Protein AF-A0AA48GJC3-F1 (afdb_monomer)

pLDDT: mean 75.97, std 16.43, range [37.66, 92.19]

Nearest PDB structures (foldseek):
  2kgq-assembly1_A  TM=4.025E-01  e=2.248E+00  Pentadiplandra brazzeana
  4zn1-assembly1_A  TM=4.085E-01  e=5.096E+00  Methanocaldococcus jannaschii DSM 2661
  1zn0-assembly1_B  TM=3.120E-01  e=3.384E+00  Escherichia coli

Radius of gyration: 11.9 Å; Cα contacts (8 Å, |Δi|>4): 69; chains: 1; bounding box: 36×25×23 Å

Mean predicted aligned error: 8.19 Å

Sequence (60 aa):
MTLCSEKKGYPSKGIADRVITKWIRENRTLDLRSYPCRQCGLWHLTHQPDRFAEEIEEAS

Organism: NCBI:txid2927979

Foldseek 3Di:
DPPPPPFDFAQDQVVLVVVLVVCCVVVVDNQWDWDQDPVPRTIGIDSHVPVVVVVVVVVD

Solvent-accessible surface area (backbone atoms only — not comparable to full-atom values): 3731 Å² total; per-residue (Å²): 134,73,76,62,82,84,46,77,65,24,92,39,64,71,60,38,50,51,50,38,55,52,48,28,71,76,68,76,49,83,50,57,40,71,45,79,34,88,89,77,72,26,23,35,76,37,72,54,53,72,71,56,53,57,68,62,61,82,75,114

Structure (mmCIF, N/CA/C/O backbone):
data_AF-A0AA48GJC3-F1
#
_entry.id   AF-A0AA48GJC3-F1
#
loop_
_atom_site.group_PDB
_atom_site.id
_atom_site.type_symbol
_atom_site.label_atom_id
_atom_site.label_alt_id
_atom_site.label_comp_id
_atom_site.label_asym_id
_atom_site.label_entity_id
_atom_site.label_seq_id
_atom_site.pdbx_PDB_ins_code
_atom_site.Cartn_x
_atom_site.Cartn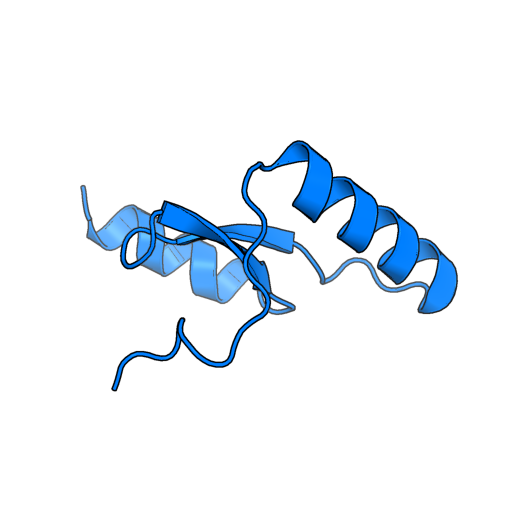_y
_atom_site.Cartn_z
_atom_site.occupancy
_atom_site.B_iso_or_equiv
_atom_site.auth_seq_id
_atom_site.auth_comp_id
_atom_site.auth_asym_id
_atom_site.auth_atom_id
_atom_site.pdbx_PDB_model_num
ATOM 1 N N . MET A 1 1 ? -9.349 -16.138 11.723 1.00 37.66 1 MET A N 1
ATOM 2 C CA . MET A 1 1 ? -7.912 -15.947 11.429 1.00 37.66 1 MET A CA 1
ATOM 3 C C . MET A 1 1 ? -7.711 -14.508 10.988 1.00 37.66 1 MET A C 1
ATOM 5 O O . MET A 1 1 ? -8.025 -14.167 9.856 1.00 37.66 1 MET A O 1
ATOM 9 N N . THR A 1 2 ? -7.310 -13.633 11.905 1.00 44.47 2 THR A N 1
ATOM 10 C CA . THR A 1 2 ? -7.187 -12.190 11.654 1.00 44.47 2 THR A CA 1
ATOM 11 C C . THR A 1 2 ? -5.834 -11.906 10.998 1.00 44.47 2 THR A C 1
ATOM 13 O O . THR A 1 2 ? -4.876 -11.519 11.654 1.00 44.47 2 THR A O 1
ATOM 16 N N . LEU A 1 3 ? -5.759 -12.112 9.679 1.00 56.25 3 LEU A N 1
ATOM 17 C CA . LEU A 1 3 ? -4.582 -11.850 8.829 1.00 56.25 3 LEU A CA 1
ATOM 18 C C . LEU A 1 3 ? -4.095 -10.381 8.853 1.00 56.25 3 LEU A C 1
ATOM 20 O O . LEU A 1 3 ? -3.055 -10.082 8.269 1.00 56.25 3 LEU A O 1
ATOM 24 N N . 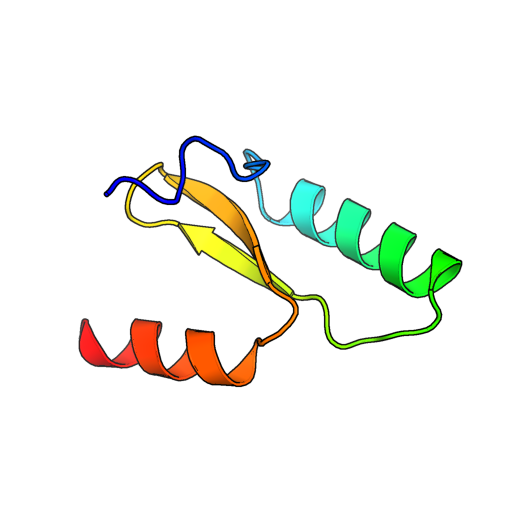CYS A 1 4 ? -4.822 -9.458 9.502 1.00 59.31 4 CYS A N 1
ATOM 25 C CA . CYS A 1 4 ? -4.389 -8.066 9.675 1.00 59.31 4 CYS A CA 1
ATOM 26 C C . CYS A 1 4 ? -3.310 -7.905 10.770 1.00 59.31 4 CYS A C 1
ATOM 28 O O . CYS A 1 4 ? -2.422 -7.073 10.609 1.00 59.31 4 CYS A O 1
ATOM 30 N N . SER A 1 5 ? -3.321 -8.704 11.846 1.00 55.75 5 SER A N 1
ATOM 31 C CA . SER A 1 5 ? -2.481 -8.458 13.037 1.00 55.75 5 SER A CA 1
ATOM 32 C C . SER A 1 5 ? -0.973 -8.605 12.796 1.00 55.75 5 SER A C 1
ATOM 34 O O . SER A 1 5 ? -0.173 -8.014 13.514 1.00 55.75 5 SER A O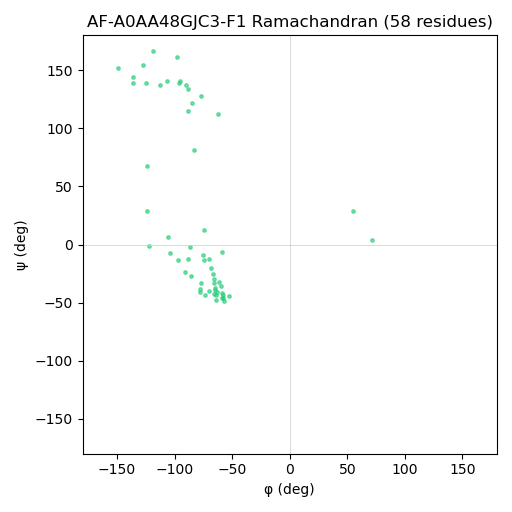 1
ATOM 36 N N . GLU A 1 6 ? -0.584 -9.390 11.792 1.00 64.56 6 GLU A N 1
ATOM 37 C CA . GLU A 1 6 ? 0.821 -9.645 11.442 1.00 64.56 6 GLU A CA 1
ATOM 38 C C . GLU A 1 6 ? 1.312 -8.750 10.295 1.00 64.56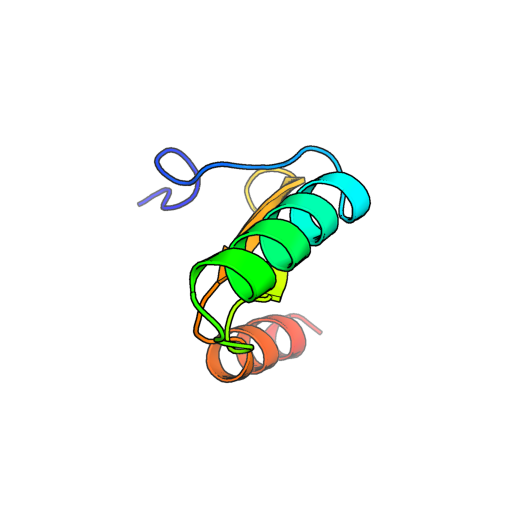 6 GLU A C 1
ATOM 40 O O . GLU A 1 6 ? 2.514 -8.635 10.050 1.00 64.56 6 GLU A O 1
ATOM 45 N N . LYS A 1 7 ? 0.392 -8.085 9.582 1.00 69.19 7 LYS A N 1
ATOM 46 C CA . LYS A 1 7 ? 0.732 -7.215 8.458 1.00 69.19 7 LYS A CA 1
ATOM 47 C C . LYS A 1 7 ? 0.960 -5.794 8.941 1.00 69.19 7 LYS A C 1
ATOM 49 O O . LYS A 1 7 ? 0.183 -5.229 9.706 1.00 69.19 7 LYS A O 1
ATOM 54 N N . LYS A 1 8 ? 2.006 -5.163 8.409 1.00 80.44 8 LYS A N 1
ATOM 55 C CA . LYS A 1 8 ? 2.262 -3.745 8.657 1.00 80.44 8 LYS A CA 1
ATOM 56 C C . LYS A 1 8 ? 1.095 -2.922 8.102 1.00 80.44 8 LYS A C 1
ATOM 58 O O . LYS A 1 8 ? 0.852 -2.904 6.894 1.00 80.44 8 LYS A O 1
ATOM 63 N N . GLY A 1 9 ? 0.340 -2.304 9.004 1.00 86.12 9 GLY A N 1
ATOM 64 C CA . GLY A 1 9 ? -0.750 -1.389 8.688 1.00 86.12 9 GLY A CA 1
ATOM 65 C C . GLY A 1 9 ? -0.275 0.058 8.724 1.00 86.12 9 GLY A C 1
ATOM 66 O O . GLY A 1 9 ? 0.519 0.445 9.581 1.00 86.12 9 GLY A O 1
ATOM 67 N N . TYR A 1 10 ? -0.763 0.860 7.788 1.00 89.44 10 TYR A N 1
ATOM 68 C CA . TYR A 1 10 ? -0.464 2.280 7.674 1.00 89.44 10 TYR A CA 1
ATOM 69 C C . TYR A 1 10 ? -1.725 3.093 7.971 1.00 89.44 10 TYR A C 1
ATOM 71 O O . TYR A 1 10 ? -2.800 2.751 7.484 1.00 89.44 10 TYR A O 1
ATOM 79 N N . PRO A 1 11 ? -1.634 4.191 8.733 1.00 89.12 11 PRO A N 1
ATOM 80 C CA . PRO A 1 11 ? -2.823 4.934 9.146 1.00 89.12 11 PRO A CA 1
ATOM 81 C C . PRO A 1 11 ? -3.438 5.765 8.010 1.00 89.12 11 PRO A C 1
ATOM 83 O O . PRO A 1 11 ? -4.561 6.239 8.130 1.00 89.12 11 PRO A O 1
ATOM 86 N N . SER A 1 12 ? -2.728 5.955 6.895 1.00 90.69 12 SER A N 1
ATOM 87 C CA . SER A 1 12 ? -3.235 6.694 5.741 1.00 90.69 12 SER A CA 1
ATOM 88 C C . SER A 1 12 ? -2.650 6.183 4.427 1.00 90.69 12 SER A C 1
ATOM 90 O O . SER A 1 12 ? -1.508 5.711 4.375 1.00 90.69 12 SER A O 1
ATOM 92 N N . LYS A 1 13 ? -3.421 6.350 3.343 1.00 89.25 13 LYS A N 1
ATOM 93 C CA . LYS A 1 13 ? -3.005 6.001 1.979 1.00 89.25 13 LYS A CA 1
ATOM 94 C C . LYS A 1 13 ? -1.674 6.644 1.604 1.00 89.25 13 LYS A C 1
ATOM 96 O O . LYS A 1 13 ? -0.790 5.971 1.099 1.00 89.25 13 LYS A O 1
ATOM 101 N N . GLY A 1 14 ? -1.494 7.929 1.920 1.00 92.06 14 GLY A N 1
ATOM 102 C CA . GLY A 1 14 ? -0.271 8.660 1.579 1.00 92.06 14 GLY A CA 1
ATOM 103 C C . GLY A 1 14 ? 0.992 8.084 2.228 1.00 92.06 14 GLY A C 1
ATOM 104 O O . GLY A 1 14 ? 2.061 8.122 1.623 1.00 92.06 14 GLY A O 1
ATOM 105 N N . ILE A 1 15 ? 0.889 7.513 3.434 1.00 91.12 15 ILE A N 1
ATOM 106 C CA . ILE A 1 15 ? 2.023 6.829 4.069 1.00 91.12 15 ILE A CA 1
ATOM 107 C C . ILE A 1 15 ? 2.285 5.489 3.374 1.00 91.12 15 ILE A C 1
ATOM 109 O O . ILE A 1 15 ? 3.440 5.191 3.071 1.00 91.12 15 ILE A O 1
ATOM 113 N N . ALA A 1 16 ? 1.238 4.718 3.072 1.00 91.38 16 ALA A N 1
ATOM 114 C CA . ALA A 1 16 ? 1.365 3.464 2.330 1.00 91.38 16 ALA A CA 1
ATOM 115 C C . ALA A 1 16 ? 1.995 3.687 0.938 1.00 91.38 16 ALA A C 1
ATOM 117 O O . ALA A 1 16 ? 2.960 3.016 0.580 1.00 91.38 16 ALA A O 1
ATOM 118 N N . ASP A 1 17 ? 1.542 4.701 0.199 1.00 90.19 17 ASP A N 1
ATOM 119 C CA . ASP A 1 17 ? 2.038 5.049 -1.140 1.00 90.19 17 ASP A CA 1
ATOM 120 C C . ASP A 1 17 ? 3.495 5.533 -1.129 1.00 90.19 17 ASP A C 1
ATOM 122 O O . ASP A 1 17 ? 4.266 5.240 -2.049 1.00 90.19 17 ASP A O 1
ATOM 126 N N . ARG A 1 18 ? 3.929 6.222 -0.064 1.00 92.19 18 ARG A N 1
ATOM 127 C CA . ARG A 1 18 ? 5.351 6.559 0.125 1.00 92.19 18 ARG A CA 1
ATOM 128 C C . ARG A 1 18 ? 6.210 5.309 0.280 1.00 92.19 18 ARG A C 1
ATOM 130 O O . ARG A 1 18 ? 7.298 5.250 -0.292 1.00 92.19 18 ARG A O 1
ATOM 137 N N . VAL A 1 19 ? 5.729 4.314 1.026 1.00 90.19 19 VAL A N 1
ATOM 138 C CA . VAL A 1 19 ? 6.436 3.034 1.174 1.00 90.19 19 VAL A C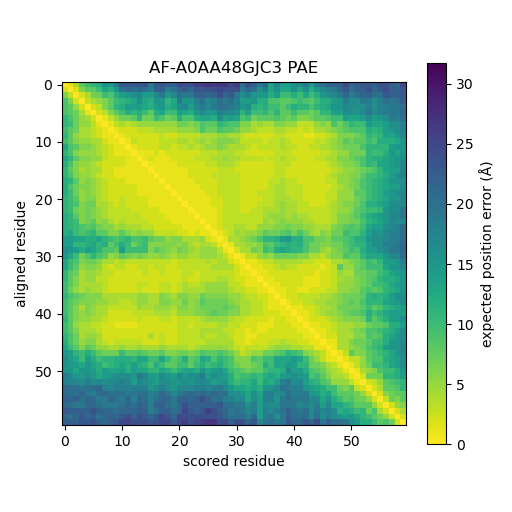A 1
ATOM 139 C C . VAL A 1 19 ? 6.487 2.290 -0.155 1.00 90.19 19 VAL A C 1
ATOM 141 O O . VAL A 1 19 ? 7.558 1.817 -0.524 1.00 90.19 19 VAL A O 1
ATOM 144 N N . ILE A 1 20 ? 5.387 2.270 -0.909 1.00 89.75 20 ILE A N 1
ATOM 145 C CA . ILE A 1 20 ? 5.347 1.696 -2.260 1.00 89.75 20 ILE A CA 1
ATOM 146 C C . ILE A 1 20 ? 6.371 2.371 -3.166 1.00 89.75 20 ILE A C 1
ATOM 148 O O . ILE A 1 20 ? 7.173 1.699 -3.801 1.00 89.75 20 ILE A O 1
ATOM 152 N N . THR A 1 21 ? 6.404 3.703 -3.189 1.00 90.12 21 THR A N 1
ATOM 153 C CA . THR A 1 21 ? 7.352 4.458 -4.020 1.00 90.12 21 THR A CA 1
ATOM 154 C C . THR A 1 21 ? 8.799 4.107 -3.676 1.00 90.12 21 THR A C 1
ATOM 156 O O . THR A 1 21 ? 9.628 3.946 -4.572 1.00 90.12 21 THR A O 1
ATOM 159 N N . LYS A 1 22 ? 9.113 3.969 -2.381 1.00 90.06 22 LYS A N 1
ATOM 160 C CA . LYS A 1 22 ? 10.439 3.535 -1.933 1.00 90.06 22 LYS A CA 1
ATOM 161 C C . LYS A 1 22 ? 10.739 2.107 -2.405 1.00 90.06 22 LYS A C 1
ATOM 163 O O . LYS A 1 22 ? 11.784 1.883 -3.007 1.00 90.06 22 LYS A O 1
ATOM 168 N N . TRP A 1 23 ? 9.796 1.187 -2.220 1.00 87.75 23 TRP A N 1
ATOM 169 C CA . TRP A 1 23 ? 9.922 -0.204 -2.650 1.00 87.75 23 TRP A CA 1
ATOM 170 C C . TRP A 1 23 ? 10.164 -0.338 -4.154 1.00 87.75 23 TRP A C 1
ATOM 172 O O . TRP A 1 23 ? 11.074 -1.057 -4.558 1.00 87.75 23 TRP A O 1
ATOM 182 N N . ILE A 1 24 ? 9.396 0.385 -4.975 1.00 87.25 24 ILE A N 1
ATOM 183 C CA . ILE A 1 24 ? 9.546 0.424 -6.437 1.00 87.25 24 ILE A CA 1
ATOM 184 C C . ILE A 1 24 ? 10.95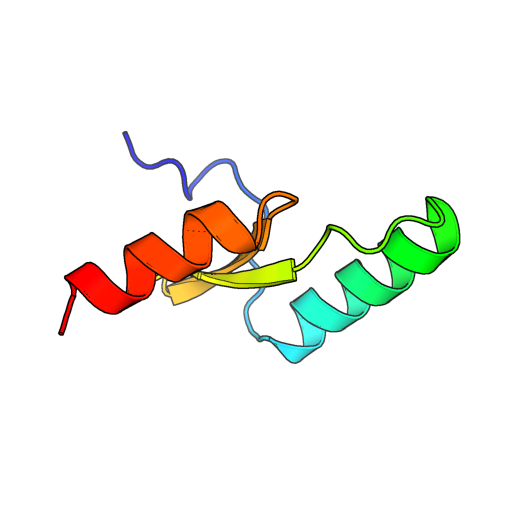3 0.899 -6.811 1.00 87.25 24 ILE A C 1
ATOM 186 O O . ILE A 1 24 ? 11.579 0.328 -7.700 1.00 87.25 24 ILE A O 1
ATOM 190 N N . ARG A 1 25 ? 11.474 1.932 -6.136 1.00 88.38 25 ARG A N 1
ATOM 191 C CA . ARG A 1 25 ? 12.832 2.437 -6.396 1.00 88.38 25 ARG A CA 1
ATOM 192 C C . ARG A 1 25 ? 13.910 1.408 -6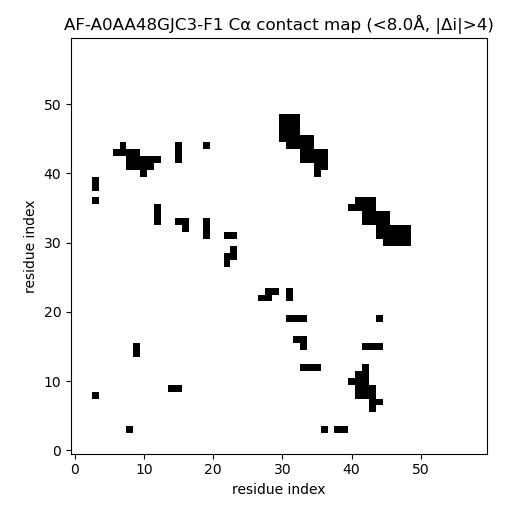.054 1.00 88.38 25 ARG A C 1
ATOM 194 O O . ARG A 1 25 ? 14.885 1.309 -6.792 1.00 88.38 25 ARG A O 1
ATOM 201 N N . GLU A 1 26 ? 13.737 0.666 -4.963 1.00 89.88 26 GLU A N 1
ATOM 202 C CA . GLU A 1 26 ? 14.713 -0.324 -4.483 1.00 89.88 26 GLU A CA 1
ATOM 203 C C . GLU A 1 26 ? 14.661 -1.637 -5.283 1.00 89.88 26 GLU A C 1
ATOM 205 O O . GLU A 1 26 ? 15.702 -2.179 -5.640 1.00 89.88 26 GLU A O 1
ATOM 210 N N . ASN A 1 27 ? 13.463 -2.119 -5.621 1.00 85.50 27 ASN A N 1
ATOM 211 C CA . ASN A 1 27 ? 13.247 -3.440 -6.226 1.00 85.50 27 ASN A CA 1
ATOM 212 C C . ASN A 1 27 ? 12.946 -3.388 -7.733 1.00 85.50 27 ASN A C 1
ATOM 214 O O . ASN A 1 27 ? 12.863 -4.430 -8.374 1.00 85.50 27 ASN A O 1
ATOM 218 N N . ARG A 1 28 ? 12.768 -2.187 -8.307 1.00 79.25 28 ARG A N 1
ATOM 219 C CA . ARG A 1 28 ? 12.411 -1.950 -9.722 1.00 79.25 28 ARG A CA 1
ATOM 220 C C . ARG A 1 28 ? 11.147 -2.680 -10.187 1.00 79.25 28 ARG A C 1
ATOM 222 O O . ARG A 1 28 ? 11.013 -2.984 -11.368 1.00 79.25 28 ARG A O 1
ATOM 229 N N . THR A 1 29 ? 10.216 -2.930 -9.272 1.00 76.06 29 THR A N 1
ATOM 230 C CA . THR A 1 29 ? 8.992 -3.683 -9.551 1.00 76.06 29 THR A CA 1
ATOM 231 C C . THR A 1 29 ? 7.753 -2.878 -9.173 1.00 76.06 29 THR A C 1
ATOM 233 O O . THR A 1 29 ? 7.766 -2.180 -8.160 1.00 76.06 29 THR A O 1
ATOM 236 N N . LEU A 1 30 ? 6.714 -2.924 -10.015 1.00 77.31 30 LEU A N 1
ATOM 237 C CA . LEU A 1 30 ? 5.507 -2.079 -9.935 1.00 77.31 30 LEU A CA 1
ATOM 238 C C . LEU A 1 30 ? 4.258 -2.818 -9.420 1.00 77.31 30 LEU A C 1
ATOM 240 O O . LEU A 1 30 ? 3.167 -2.249 -9.415 1.00 77.31 30 LEU A O 1
ATOM 244 N N . ASP A 1 31 ? 4.401 -4.066 -8.983 1.00 82.94 31 ASP A N 1
ATOM 245 C CA . ASP A 1 31 ? 3.306 -4.929 -8.517 1.00 82.94 31 ASP A CA 1
ATOM 246 C C . ASP A 1 31 ? 2.778 -4.574 -7.118 1.00 82.94 31 ASP A C 1
ATOM 248 O O . ASP A 1 31 ? 1.734 -5.074 -6.709 1.00 82.94 31 ASP A O 1
ATOM 252 N N . LEU A 1 32 ? 3.444 -3.676 -6.386 1.00 85.88 32 LEU A N 1
ATOM 253 C CA . LEU A 1 32 ? 3.034 -3.308 -5.034 1.00 85.88 32 LEU A CA 1
ATOM 254 C C . LEU A 1 32 ? 1.965 -2.203 -5.038 1.00 85.88 32 LEU A C 1
ATOM 256 O O . LEU A 1 32 ? 2.202 -1.088 -5.507 1.00 85.88 32 LEU A O 1
ATOM 260 N N . ARG A 1 33 ? 0.796 -2.477 -4.451 1.00 86.94 33 ARG A N 1
ATOM 261 C CA . ARG A 1 33 ? -0.313 -1.519 -4.287 1.00 86.94 33 ARG A CA 1
ATOM 262 C C . ARG A 1 33 ? -0.796 -1.428 -2.846 1.00 86.94 33 ARG A C 1
ATOM 264 O O . ARG A 1 33 ? -0.649 -2.370 -2.072 1.00 86.94 33 ARG A O 1
ATOM 271 N N . SER A 1 34 ? -1.373 -0.279 -2.494 1.00 88.81 34 SER A N 1
ATOM 272 C CA . SER A 1 34 ? -1.978 -0.030 -1.186 1.00 88.81 34 SER A CA 1
ATOM 273 C C . SER A 1 34 ? -3.485 -0.285 -1.252 1.00 88.81 34 SER A C 1
ATOM 275 O O . SER A 1 34 ? -4.134 0.094 -2.227 1.00 88.81 34 SER A O 1
ATOM 277 N N . TYR A 1 35 ? -4.052 -0.907 -0.219 1.00 86.00 35 TYR A N 1
ATOM 278 C CA . TYR A 1 35 ? -5.496 -1.127 -0.103 1.00 86.00 35 TYR A CA 1
ATOM 279 C C . TYR A 1 35 ? -5.992 -0.825 1.317 1.00 86.00 35 TYR A C 1
ATOM 281 O O . TYR A 1 35 ? -5.265 -1.080 2.285 1.00 86.00 35 TYR A O 1
ATOM 289 N N . PRO A 1 36 ? -7.209 -0.272 1.473 1.00 85.88 36 PRO A N 1
ATOM 290 C CA . PRO A 1 36 ? -7.804 -0.054 2.782 1.00 85.88 36 PRO A CA 1
ATOM 291 C C . PRO A 1 36 ? -8.353 -1.373 3.339 1.00 85.88 36 PRO A C 1
ATOM 293 O O . PRO A 1 36 ? -9.143 -2.064 2.698 1.00 85.88 36 PRO A O 1
ATOM 296 N N . CYS A 1 37 ? -7.963 -1.723 4.559 1.00 84.62 37 CYS A N 1
ATOM 297 C CA . CYS A 1 37 ? -8.440 -2.912 5.247 1.00 84.62 37 CYS A CA 1
ATOM 298 C C . CYS A 1 37 ? -9.717 -2.605 6.029 1.00 84.62 37 CYS A C 1
ATOM 300 O O . CYS A 1 37 ? -9.680 -1.879 7.023 1.00 84.62 37 CYS A O 1
ATOM 302 N N . ARG A 1 38 ? -10.844 -3.210 5.636 1.00 80.44 38 ARG A N 1
ATOM 303 C CA . ARG A 1 38 ? -12.127 -3.037 6.343 1.00 80.44 38 ARG A CA 1
ATOM 304 C C . ARG A 1 38 ? -12.144 -3.668 7.744 1.00 80.44 38 ARG A C 1
ATOM 306 O O . ARG A 1 38 ? -12.956 -3.272 8.567 1.00 80.44 38 ARG A O 1
ATOM 313 N N . GLN A 1 39 ? -11.245 -4.615 8.035 1.00 81.25 39 GLN A N 1
ATOM 314 C CA . GLN A 1 39 ? -11.194 -5.296 9.337 1.00 81.25 39 GLN A CA 1
ATOM 315 C C . GLN A 1 39 ? -10.534 -4.460 10.439 1.00 81.25 39 GLN A C 1
ATOM 317 O O . GLN A 1 39 ? -10.963 -4.514 11.585 1.00 81.25 39 GLN A O 1
ATOM 322 N N . CYS A 1 40 ? -9.478 -3.716 10.108 1.00 81.94 40 CYS A N 1
ATOM 323 C CA . CYS A 1 40 ? -8.688 -2.967 11.090 1.00 81.94 40 CYS A CA 1
ATOM 324 C C . CYS A 1 40 ? -8.613 -1.461 10.800 1.00 81.94 40 CYS A C 1
ATOM 326 O O . CYS A 1 40 ? -7.992 -0.726 11.561 1.00 81.94 40 CYS A O 1
ATOM 328 N N . GLY A 1 41 ? -9.231 -0.986 9.713 1.00 83.62 41 GLY A N 1
ATOM 329 C CA . GLY A 1 41 ? -9.277 0.433 9.342 1.00 83.62 41 GLY A CA 1
ATOM 330 C C . GLY A 1 41 ? -7.946 1.010 8.845 1.00 83.62 41 GLY A C 1
ATOM 331 O O . GLY A 1 41 ? -7.861 2.205 8.574 1.00 83.62 41 GLY A O 1
ATOM 332 N N . LEU A 1 42 ? -6.905 0.182 8.722 1.00 88.56 42 LEU A N 1
ATOM 333 C CA . LEU A 1 42 ? -5.570 0.572 8.267 1.00 88.56 42 LEU A CA 1
ATOM 334 C C . LEU A 1 42 ? -5.368 0.257 6.783 1.00 88.56 42 LEU A C 1
ATOM 336 O O . LEU A 1 42 ? -6.056 -0.574 6.202 1.00 88.56 42 LEU A O 1
ATOM 340 N N . TRP A 1 43 ? -4.376 0.892 6.173 1.00 89.56 43 TRP A N 1
ATOM 341 C CA . TRP A 1 43 ? -3.920 0.607 4.817 1.00 89.56 43 TRP A CA 1
ATOM 342 C C . TRP A 1 43 ? -2.851 -0.483 4.836 1.00 89.56 43 TRP A C 1
ATOM 344 O O . TRP A 1 43 ? -1.901 -0.400 5.611 1.00 89.56 43 TRP A O 1
ATOM 354 N N . HIS A 1 44 ? -2.958 -1.476 3.963 1.00 88.25 44 HIS A N 1
ATOM 355 C CA . HIS A 1 44 ? -1.950 -2.522 3.787 1.00 88.25 44 HIS A CA 1
ATOM 356 C C . HIS A 1 44 ? -1.385 -2.509 2.376 1.00 88.25 44 HIS A C 1
ATOM 358 O O . HIS A 1 44 ? -1.926 -1.860 1.484 1.00 88.25 44 HIS A O 1
ATOM 364 N N . LEU A 1 45 ? -0.279 -3.226 2.191 1.00 87.06 45 LEU A N 1
ATOM 365 C CA . LEU A 1 45 ? 0.383 -3.390 0.905 1.00 87.06 45 LEU A CA 1
ATOM 366 C C . LEU A 1 45 ? 0.131 -4.800 0.373 1.00 87.06 45 LEU A C 1
ATOM 368 O O . LEU A 1 45 ? 0.140 -5.766 1.139 1.00 87.06 45 LEU A O 1
ATOM 372 N N . THR A 1 46 ? -0.082 -4.914 -0.932 1.00 84.06 46 THR A N 1
ATOM 373 C CA . THR A 1 46 ? -0.257 -6.186 -1.634 1.00 84.06 46 THR A CA 1
ATOM 374 C C . THR A 1 46 ? 0.533 -6.195 -2.935 1.00 84.06 46 THR A C 1
ATOM 376 O O . THR A 1 46 ? 0.561 -5.193 -3.643 1.00 84.06 46 THR A O 1
ATOM 379 N N . HIS A 1 47 ? 1.168 -7.328 -3.231 1.00 82.56 47 HIS A N 1
ATOM 380 C CA . HIS A 1 47 ? 1.852 -7.605 -4.500 1.00 82.56 47 HIS A CA 1
ATOM 381 C C . HIS A 1 47 ? 0.898 -8.178 -5.567 1.00 82.56 47 HIS A C 1
ATOM 383 O O . HIS A 1 47 ? 1.309 -8.493 -6.677 1.00 82.56 47 HIS A O 1
ATOM 389 N N . GLN A 1 48 ? -0.375 -8.388 -5.215 1.00 77.00 48 GLN A N 1
ATOM 390 C CA . GLN A 1 48 ? -1.388 -8.981 -6.091 1.00 77.00 48 GLN A CA 1
ATOM 391 C C . GLN A 1 48 ? -2.584 -8.035 -6.215 1.00 77.00 48 GLN A C 1
ATOM 393 O O . GLN A 1 48 ? -3.649 -8.328 -5.677 1.00 77.00 48 GLN A O 1
ATOM 398 N N . PRO A 1 49 ? -2.422 -6.871 -6.858 1.00 65.88 49 PRO A N 1
ATOM 399 C CA . PRO A 1 49 ? -3.488 -5.881 -6.935 1.00 65.88 49 PRO A CA 1
ATOM 400 C C . PRO A 1 49 ? -4.747 -6.410 -7.624 1.00 65.88 49 PRO A C 1
ATOM 402 O O . PRO A 1 49 ? -5.838 -6.086 -7.169 1.00 65.88 49 PRO A O 1
ATOM 405 N N . ASP A 1 50 ? -4.603 -7.267 -8.637 1.00 64.94 50 ASP A N 1
ATOM 406 C CA . ASP A 1 50 ? -5.734 -7.858 -9.359 1.00 64.94 50 ASP A CA 1
ATOM 407 C C . ASP A 1 50 ? -6.602 -8.754 -8.462 1.00 64.94 50 ASP A C 1
ATOM 409 O O . ASP A 1 50 ? -7.816 -8.597 -8.444 1.00 64.94 50 ASP A O 1
ATOM 413 N N . ARG A 1 51 ? -6.001 -9.602 -7.610 1.00 62.66 51 ARG A N 1
ATOM 414 C CA . ARG A 1 51 ? -6.779 -10.469 -6.698 1.00 62.66 51 ARG A CA 1
ATOM 415 C C . ARG A 1 51 ? -7.563 -9.692 -5.642 1.00 62.66 51 ARG A C 1
ATOM 417 O O . ARG A 1 51 ? -8.600 -10.161 -5.196 1.00 62.66 51 ARG A O 1
ATOM 424 N N . PHE A 1 52 ? -7.066 -8.527 -5.230 1.00 58.75 52 PHE A N 1
ATOM 425 C CA . PHE A 1 52 ? -7.742 -7.686 -4.238 1.00 58.75 52 PHE A CA 1
ATOM 426 C C . PHE A 1 52 ? -8.742 -6.700 -4.859 1.00 58.75 52 PHE A C 1
ATOM 428 O O . PHE A 1 52 ? -9.519 -6.103 -4.116 1.00 58.75 52 PHE A O 1
ATOM 435 N N . ALA A 1 53 ? -8.734 -6.503 -6.183 1.00 53.84 53 ALA A N 1
ATOM 436 C CA . ALA A 1 53 ? -9.753 -5.707 -6.865 1.00 53.84 53 ALA A CA 1
ATOM 437 C C . ALA A 1 53 ? -11.113 -6.429 -6.856 1.00 53.84 53 ALA A C 1
ATOM 439 O O . ALA A 1 53 ? -12.126 -5.801 -6.557 1.00 53.84 53 ALA A O 1
ATOM 440 N N . GLU A 1 54 ? -11.115 -7.751 -7.064 1.00 47.66 54 GLU A N 1
ATOM 441 C CA . GLU A 1 54 ? -12.324 -8.591 -7.035 1.00 47.66 54 GLU A CA 1
ATOM 442 C C . GLU A 1 54 ? -12.982 -8.645 -5.637 1.00 47.66 54 GLU A C 1
ATOM 444 O O . GLU A 1 54 ? -14.201 -8.544 -5.524 1.00 47.66 54 GLU A O 1
ATOM 449 N N . GLU A 1 55 ? -12.203 -8.673 -4.547 1.00 49.84 55 GLU A N 1
ATOM 450 C CA . GLU A 1 55 ? -12.746 -8.705 -3.171 1.00 49.84 55 GLU A CA 1
ATOM 451 C C . GLU A 1 55 ? -13.428 -7.390 -2.722 1.00 49.84 55 GLU A C 1
ATOM 453 O O . GLU A 1 55 ? -14.099 -7.362 -1.687 1.00 49.84 55 GLU A O 1
ATOM 458 N N . ILE 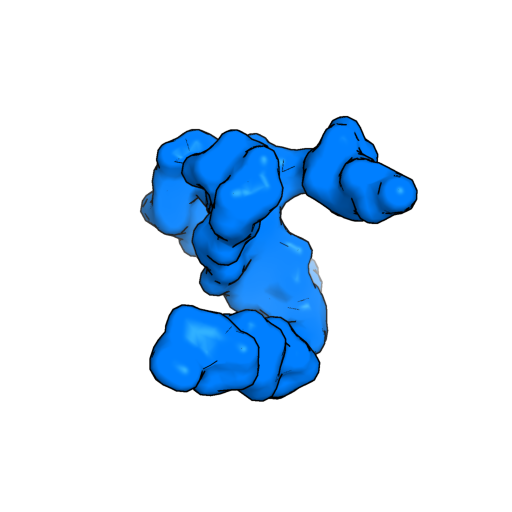A 1 56 ? -13.269 -6.281 -3.458 1.00 53.62 56 ILE A N 1
ATOM 459 C CA . ILE A 1 56 ? -13.923 -4.999 -3.133 1.00 53.62 56 ILE A CA 1
ATOM 460 C C . ILE A 1 56 ? -15.295 -4.865 -3.823 1.00 53.62 56 ILE A C 1
ATOM 462 O O . ILE A 1 56 ? -16.147 -4.147 -3.290 1.00 53.62 56 ILE A O 1
ATOM 466 N N . GLU A 1 57 ? -15.539 -5.570 -4.936 1.00 46.97 57 GLU A N 1
ATOM 467 C CA . GLU A 1 57 ? -16.820 -5.547 -5.668 1.00 46.97 57 GLU A CA 1
ATOM 468 C C . GLU A 1 57 ? -17.865 -6.540 -5.128 1.00 46.97 57 GLU A C 1
ATOM 470 O O . GLU A 1 57 ? -19.053 -6.236 -5.169 1.00 46.97 57 GLU A O 1
ATOM 475 N N . GLU A 1 58 ? -17.471 -7.656 -4.503 1.00 41.38 58 GLU A N 1
ATOM 476 C CA . GLU A 1 58 ? -18.405 -8.599 -3.841 1.00 41.38 58 G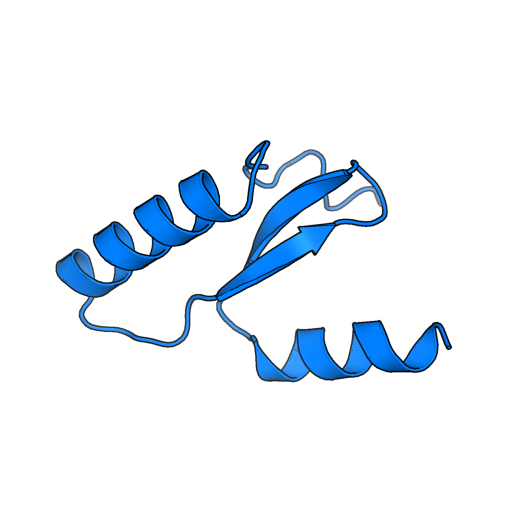LU A CA 1
ATOM 477 C C . GLU A 1 58 ? -18.976 -8.096 -2.494 1.00 41.38 58 GLU A C 1
ATOM 479 O O . GLU A 1 58 ? -19.580 -8.843 -1.723 1.00 41.38 58 GLU A O 1
ATOM 484 N N . ALA A 1 59 ? -18.800 -6.811 -2.187 1.00 43.47 59 ALA A N 1
ATOM 485 C CA . ALA A 1 59 ? -19.380 -6.155 -1.019 1.00 43.47 59 ALA A CA 1
ATOM 486 C C . ALA A 1 59 ? -20.233 -4.928 -1.393 1.00 43.47 59 ALA A C 1
ATOM 488 O O . ALA A 1 59 ? -20.291 -3.981 -0.596 1.00 43.47 59 ALA A O 1
ATOM 489 N N . SER A 1 60 ? -20.841 -4.929 -2.589 1.00 43.12 60 SER A N 1
ATOM 490 C CA . SER A 1 60 ? -21.812 -3.922 -3.048 1.00 43.12 60 SER A CA 1
ATOM 491 C C . SER A 1 60 ? -23.209 -4.488 -3.270 1.00 43.12 60 SER A C 1
ATOM 493 O O . SER A 1 60 ? -23.341 -5.700 -3.537 1.00 43.12 60 SER A O 1
#

Secondary structure (DSSP, 8-state):
--TTTTS--BSSHHHHHHHHHHHHHHH-----EEEE-TTTS-EEEES-HHHHHHHHHTT-